Protein AF-A0A530QKL0-F1 (afdb_monomer_lite)

pLDDT: mean 91.64, std 7.94, range [62.78, 97.94]

Foldseek 3Di:
DDDVPCVVVLVVLLVVLQVVQCVVQNDVRDDPVSSVVRSD

Radius of gyration: 11.03 Å; chains: 1; bounding box: 21×22×28 Å

Secondary structure (DSSP, 8-state):
-PPTTTHHHHHHHHHHHHHHHHHHH-TTS--HHHHHHH--

Sequence (40 aa):
MPKIGIEPLRRKALIDATISAIGERGSLDVTMSEIAGRAG

Structure (mmCIF, N/CA/C/O backbone):
data_AF-A0A530QKL0-F1
#
_entry.id   AF-A0A530QKL0-F1
#
loop_
_atom_site.group_PDB
_atom_site.id
_atom_site.type_symbol
_atom_site.label_atom_id
_atom_site.label_alt_id
_atom_site.label_comp_id
_atom_site.label_asym_id
_atom_site.label_entity_id
_atom_site.label_seq_id
_atom_site.pdbx_PDB_ins_code
_atom_site.Cartn_x
_atom_site.Cartn_y
_atom_site.Cartn_z
_atom_site.occupancy
_atom_site.B_iso_or_equiv
_atom_site.auth_seq_id
_atom_site.auth_comp_id
_atom_site.auth_asym_id
_atom_site.auth_atom_id
_atom_site.pdbx_PDB_model_num
ATOM 1 N N . MET A 1 1 ? 8.066 -17.152 -11.378 1.00 62.78 1 MET A N 1
ATOM 2 C CA . MET A 1 1 ? 9.074 -16.076 -11.242 1.00 62.78 1 MET A CA 1
ATOM 3 C C . MET A 1 1 ? 8.787 -15.000 -12.285 1.00 62.78 1 MET A C 1
ATOM 5 O O . MET A 1 1 ? 8.431 -15.376 -13.400 1.00 62.78 1 MET A O 1
ATOM 9 N N . PRO A 1 2 ? 8.830 -13.700 -11.938 1.00 72.62 2 PRO A N 1
ATOM 10 C CA . PRO A 1 2 ? 8.592 -12.628 -12.904 1.00 72.62 2 PRO A CA 1
ATOM 11 C C . PRO A 1 2 ? 9.639 -12.672 -14.024 1.00 72.62 2 PRO A C 1
ATOM 13 O O . PRO A 1 2 ? 10.800 -12.994 -13.784 1.00 72.62 2 PRO A O 1
ATOM 16 N N . LYS A 1 3 ? 9.218 -12.377 -15.260 1.00 82.44 3 LYS A N 1
ATOM 17 C CA . LYS A 1 3 ? 10.134 -12.277 -16.404 1.00 82.44 3 LYS A CA 1
ATOM 18 C C . LYS A 1 3 ? 11.097 -11.105 -16.176 1.00 82.44 3 LYS A C 1
ATOM 20 O O . LYS A 1 3 ? 10.691 -10.088 -15.608 1.00 82.44 3 LYS A O 1
ATOM 25 N N . ILE A 1 4 ? 12.342 -11.234 -16.638 1.00 77.56 4 ILE A N 1
ATOM 26 C CA . ILE A 1 4 ? 13.328 -10.142 -16.625 1.00 77.56 4 ILE A CA 1
ATOM 27 C C . ILE A 1 4 ? 12.683 -8.903 -17.274 1.00 77.56 4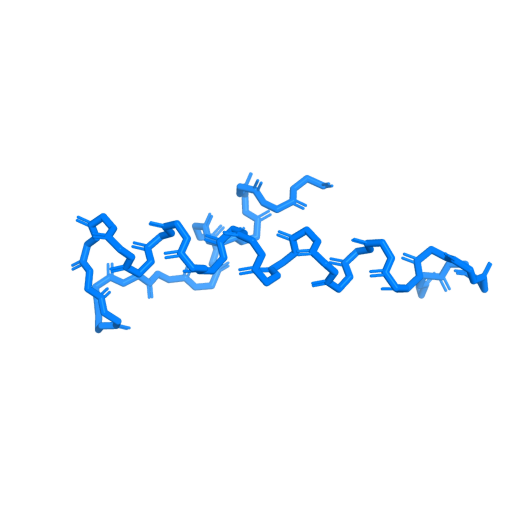 ILE A C 1
ATOM 29 O O . ILE A 1 4 ? 12.128 -8.997 -18.366 1.00 77.56 4 ILE A O 1
ATOM 33 N N . GLY A 1 5 ? 12.671 -7.776 -16.554 1.00 77.62 5 GLY A N 1
ATOM 34 C CA . GLY A 1 5 ? 12.024 -6.521 -16.970 1.00 77.62 5 GLY A CA 1
ATOM 35 C C . GLY A 1 5 ? 10.601 -6.279 -16.435 1.00 77.62 5 GLY A C 1
ATOM 36 O O . GLY A 1 5 ? 10.188 -5.128 -16.355 1.00 77.62 5 GLY A O 1
ATOM 37 N N . ILE A 1 6 ? 9.872 -7.311 -15.988 1.00 84.69 6 ILE A N 1
ATOM 38 C CA . ILE A 1 6 ? 8.535 -7.161 -15.366 1.00 84.69 6 ILE A CA 1
ATOM 39 C C . ILE A 1 6 ? 8.626 -6.914 -13.856 1.00 84.69 6 ILE A C 1
ATOM 41 O O . ILE A 1 6 ? 7.729 -6.302 -13.280 1.00 84.69 6 ILE A O 1
ATOM 45 N N . GLU A 1 7 ? 9.703 -7.357 -13.204 1.00 87.75 7 GLU A N 1
ATOM 46 C CA . GLU A 1 7 ? 9.894 -7.156 -11.762 1.00 87.75 7 GLU A CA 1
ATOM 47 C C . GLU A 1 7 ? 9.766 -5.681 -11.321 1.00 87.75 7 GLU A C 1
ATOM 49 O O . GLU A 1 7 ? 9.041 -5.440 -10.354 1.00 87.75 7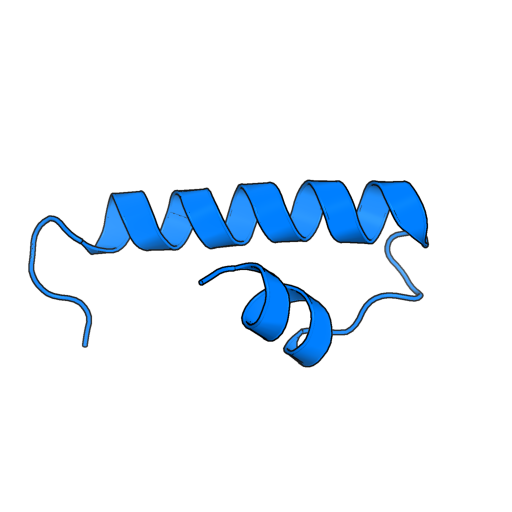 GLU A O 1
ATOM 54 N N . PRO A 1 8 ? 10.357 -4.683 -12.014 1.00 89.88 8 PRO A N 1
ATOM 55 C CA . PRO A 1 8 ? 10.213 -3.279 -11.625 1.00 89.88 8 PRO A CA 1
ATOM 56 C C . PRO A 1 8 ? 8.770 -2.774 -11.729 1.00 89.88 8 PRO A C 1
ATOM 58 O O . PRO A 1 8 ? 8.310 -2.053 -10.846 1.00 89.88 8 PRO A O 1
ATOM 61 N N . LEU A 1 9 ? 8.041 -3.183 -12.775 1.00 91.31 9 LEU A N 1
ATOM 62 C CA . LEU A 1 9 ? 6.641 -2.804 -12.971 1.00 91.31 9 LEU A CA 1
ATOM 63 C C . LEU A 1 9 ? 5.760 -3.398 -11.870 1.00 91.31 9 LEU A C 1
ATOM 65 O O . LEU A 1 9 ? 4.988 -2.681 -11.240 1.00 91.31 9 LEU A O 1
ATOM 69 N N . ARG A 1 10 ? 5.935 -4.693 -11.588 1.00 90.94 10 ARG A N 1
ATOM 70 C CA . ARG A 1 10 ? 5.204 -5.375 -10.516 1.00 90.94 10 ARG A CA 1
ATOM 71 C C . ARG A 1 10 ? 5.506 -4.782 -9.146 1.00 90.94 10 ARG A C 1
ATOM 73 O O . ARG A 1 10 ? 4.602 -4.609 -8.337 1.00 90.94 10 ARG A O 1
ATOM 80 N N . ARG A 1 11 ? 6.775 -4.451 -8.887 1.00 92.12 11 ARG A N 1
ATOM 81 C CA . ARG A 1 11 ? 7.186 -3.784 -7.649 1.00 92.12 11 ARG A CA 1
ATOM 82 C C . ARG A 1 11 ? 6.497 -2.430 -7.512 1.00 92.12 11 ARG A C 1
ATOM 84 O O . ARG A 1 11 ? 5.987 -2.136 -6.438 1.00 92.12 11 ARG A O 1
ATOM 91 N N . LYS A 1 12 ? 6.448 -1.635 -8.584 1.00 94.81 12 LYS A N 1
ATOM 92 C CA . LYS A 1 12 ? 5.767 -0.338 -8.572 1.00 94.81 12 LYS A CA 1
ATOM 93 C C . LYS A 1 12 ? 4.274 -0.486 -8.271 1.00 94.81 12 LYS A C 1
ATOM 95 O O . LYS A 1 12 ? 3.785 0.181 -7.370 1.00 94.81 12 LYS A O 1
ATOM 100 N N . ALA A 1 13 ? 3.588 -1.406 -8.947 1.00 95.62 13 ALA A N 1
ATOM 101 C CA . ALA A 1 13 ? 2.161 -1.635 -8.734 1.00 95.62 13 ALA A CA 1
ATOM 102 C C . ALA A 1 13 ? 1.840 -2.039 -7.281 1.00 95.62 13 ALA A C 1
ATOM 104 O O . ALA A 1 13 ? 0.894 -1.532 -6.682 1.00 95.62 13 ALA A O 1
ATOM 105 N N . LEU A 1 14 ? 2.686 -2.878 -6.670 1.00 95.88 14 LEU A N 1
ATOM 106 C CA . LEU A 1 14 ? 2.571 -3.235 -5.253 1.00 95.88 14 LEU A CA 1
ATOM 107 C C . LEU A 1 14 ? 2.801 -2.043 -4.316 1.00 95.88 14 LEU A C 1
ATOM 109 O O . LEU A 1 14 ? 2.085 -1.907 -3.325 1.00 95.88 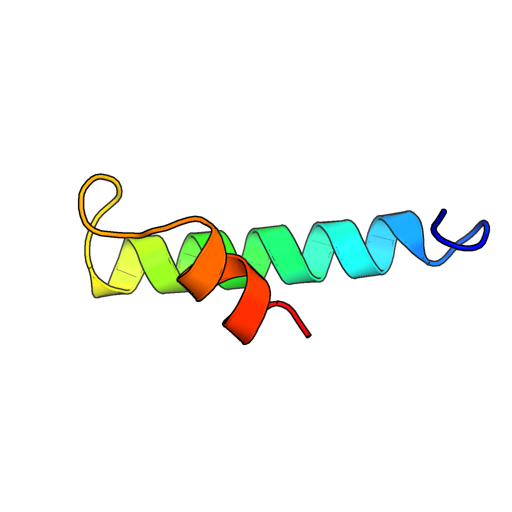14 LEU A O 1
ATOM 113 N N . ILE A 1 15 ? 3.779 -1.183 -4.611 1.00 96.81 15 ILE A N 1
ATOM 114 C CA . ILE A 1 15 ? 4.049 0.025 -3.818 1.00 96.81 15 ILE A CA 1
ATOM 115 C C . ILE A 1 15 ? 2.848 0.973 -3.878 1.00 96.81 15 ILE A C 1
ATOM 117 O O . ILE A 1 15 ? 2.353 1.387 -2.831 1.00 96.81 15 ILE A O 1
ATOM 121 N N . ASP A 1 16 ? 2.345 1.258 -5.078 1.00 97.81 16 ASP A N 1
ATOM 122 C CA . ASP A 1 16 ? 1.218 2.172 -5.281 1.00 97.81 16 ASP A CA 1
ATOM 123 C C . ASP A 1 16 ? -0.050 1.649 -4.575 1.00 97.81 16 ASP A C 1
ATOM 125 O O . ASP A 1 16 ? -0.712 2.389 -3.841 1.00 97.81 16 ASP A O 1
ATOM 129 N N . ALA A 1 17 ? -0.338 0.347 -4.697 1.00 97.75 17 ALA A N 1
ATOM 130 C CA . ALA A 1 17 ? -1.452 -0.300 -4.001 1.00 97.75 17 ALA A CA 1
ATOM 131 C C . ALA A 1 17 ? -1.304 -0.254 -2.471 1.00 97.75 17 ALA A C 1
ATOM 133 O O . ALA A 1 17 ? -2.288 -0.042 -1.762 1.00 97.75 17 ALA A O 1
ATOM 134 N N . THR A 1 18 ? -0.080 -0.416 -1.958 1.00 97.56 18 THR A N 1
ATOM 135 C CA . THR A 1 18 ? 0.208 -0.336 -0.519 1.00 97.56 18 THR A CA 1
ATOM 136 C C . THR A 1 18 ? -0.042 1.073 0.010 1.00 97.56 18 THR A C 1
ATOM 138 O O . THR A 1 18 ? -0.719 1.233 1.022 1.00 97.56 18 THR A O 1
ATOM 141 N N . ILE A 1 19 ? 0.461 2.099 -0.682 1.00 97.94 19 ILE A N 1
ATOM 142 C CA . ILE A 1 19 ? 0.289 3.501 -0.278 1.00 97.94 19 ILE A CA 1
ATOM 143 C C . ILE A 1 19 ? -1.197 3.868 -0.243 1.00 97.94 19 ILE A C 1
ATOM 145 O O . ILE A 1 19 ? -1.659 4.442 0.741 1.00 97.94 19 ILE A O 1
ATOM 149 N N . SER A 1 20 ? -1.955 3.499 -1.280 1.00 97.44 20 SER A N 1
ATOM 150 C CA . SER A 1 20 ? -3.402 3.740 -1.334 1.00 97.44 20 SER A CA 1
ATOM 151 C C . SER A 1 20 ? -4.147 3.013 -0.211 1.00 97.44 20 SER A C 1
ATOM 153 O O . SER A 1 20 ? -4.938 3.640 0.490 1.00 97.44 20 SER A O 1
ATOM 155 N N . ALA A 1 21 ? -3.864 1.726 0.018 1.00 96.88 21 ALA A N 1
ATOM 1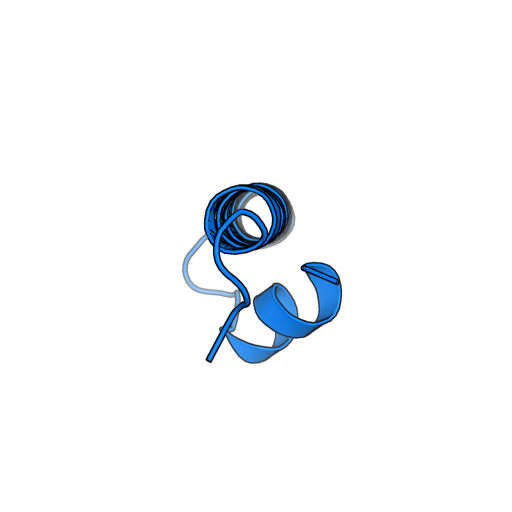56 C CA . ALA A 1 21 ? -4.528 0.958 1.069 1.00 96.88 21 ALA A CA 1
ATOM 157 C C . ALA A 1 21 ? -4.262 1.547 2.4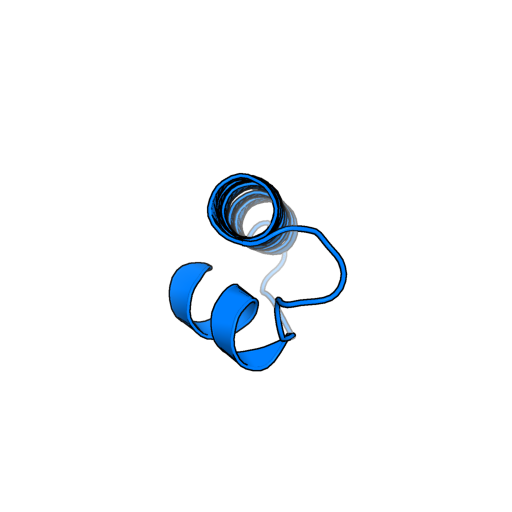64 1.00 96.88 21 ALA A C 1
ATOM 159 O O . ALA A 1 21 ? -5.196 1.745 3.242 1.00 96.88 21 ALA A O 1
ATOM 160 N N . ILE A 1 22 ? -3.001 1.881 2.763 1.00 97.00 22 ILE A N 1
ATOM 161 C CA . ILE A 1 22 ? -2.619 2.500 4.039 1.00 97.00 22 ILE A CA 1
ATOM 162 C C . ILE A 1 22 ? -3.257 3.885 4.186 1.00 97.00 22 ILE A C 1
ATOM 164 O O . ILE A 1 22 ? -3.715 4.220 5.273 1.00 97.00 22 ILE A O 1
ATOM 168 N N . GLY A 1 23 ? -3.315 4.685 3.119 1.00 97.06 23 GLY A N 1
ATOM 169 C CA . GLY A 1 23 ? -3.949 6.005 3.153 1.00 97.06 23 GLY A CA 1
ATOM 170 C C . GLY A 1 23 ? -5.454 5.956 3.433 1.00 97.06 23 GLY A C 1
ATOM 171 O O . GLY A 1 23 ? -5.981 6.855 4.080 1.00 97.06 23 GLY A O 1
ATOM 172 N N . GLU A 1 24 ? -6.143 4.904 2.984 1.00 96.19 24 GLU A N 1
ATOM 173 C CA . GLU A 1 24 ? -7.585 4.727 3.198 1.00 96.19 24 GLU A CA 1
ATOM 174 C C . GLU A 1 24 ? -7.941 4.196 4.589 1.00 96.19 24 GLU A C 1
ATOM 176 O O . GLU A 1 24 ? -8.965 4.591 5.146 1.00 96.19 24 GLU A O 1
ATOM 181 N N . ARG A 1 25 ? -7.151 3.256 5.123 1.00 95.06 25 ARG A N 1
ATOM 182 C CA . ARG A 1 25 ? -7.526 2.485 6.323 1.00 95.06 25 ARG A CA 1
ATOM 183 C C . ARG A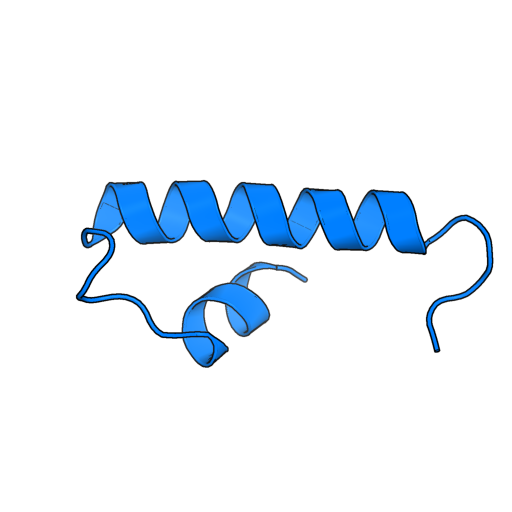 1 25 ? -6.542 2.573 7.482 1.00 95.06 25 ARG A C 1
ATOM 185 O O . ARG A 1 25 ? -6.908 2.225 8.593 1.00 95.06 25 ARG A O 1
ATOM 192 N N . GLY A 1 26 ? -5.327 3.061 7.257 1.00 94.50 26 GLY A N 1
ATOM 193 C CA . GLY A 1 26 ? -4.240 3.010 8.233 1.00 94.50 26 GLY A CA 1
ATOM 194 C C . GLY A 1 26 ? -3.411 1.729 8.119 1.00 94.50 26 GLY A C 1
ATOM 195 O O . GLY A 1 26 ? -3.847 0.714 7.584 1.00 94.50 26 GLY A O 1
ATOM 196 N N . SER A 1 27 ? -2.168 1.772 8.601 1.00 93.44 27 SER A N 1
ATOM 197 C CA . SER A 1 27 ? -1.187 0.698 8.374 1.00 93.44 27 SER A CA 1
ATOM 198 C C . SER A 1 27 ? -1.464 -0.599 9.135 1.00 93.44 27 SER A C 1
ATOM 200 O O . SER A 1 27 ? -0.961 -1.643 8.729 1.00 93.44 27 SER A O 1
ATOM 202 N N . LEU A 1 28 ? -2.240 -0.546 10.220 1.00 96.00 28 LEU A N 1
ATOM 203 C CA . LEU A 1 28 ? -2.570 -1.716 11.043 1.00 96.00 28 LEU A CA 1
ATOM 204 C C . LEU A 1 28 ? -3.841 -2.442 10.579 1.00 96.00 28 LEU A C 1
ATOM 206 O O . LEU A 1 28 ? -4.028 -3.603 10.929 1.00 96.00 28 LEU A O 1
ATOM 210 N N . ASP A 1 29 ? -4.671 -1.785 9.766 1.00 96.00 29 ASP A N 1
ATOM 211 C CA . ASP A 1 29 ? -5.995 -2.276 9.364 1.00 96.00 29 ASP A CA 1
ATOM 212 C C . ASP A 1 29 ? -6.030 -2.808 7.920 1.00 96.00 29 ASP A C 1
ATOM 214 O O . ASP A 1 29 ? -7.099 -3.105 7.381 1.00 96.00 29 ASP A O 1
ATOM 218 N N . VAL A 1 30 ? -4.866 -2.926 7.270 1.00 96.44 30 VAL A N 1
ATOM 219 C CA . VAL A 1 30 ? -4.735 -3.442 5.899 1.00 96.44 30 VAL A CA 1
ATOM 220 C C . VAL A 1 30 ? -4.047 -4.799 5.878 1.00 96.44 30 VAL A C 1
ATOM 222 O O . VAL A 1 30 ? -3.048 -5.027 6.559 1.00 96.44 30 VAL A O 1
ATOM 225 N N . THR A 1 31 ? -4.550 -5.706 5.044 1.00 96.62 31 THR A N 1
ATOM 226 C CA . THR A 1 31 ? -3.952 -7.033 4.858 1.00 96.62 31 THR A CA 1
ATOM 227 C C . THR A 1 31 ? -3.167 -7.142 3.552 1.00 96.62 31 THR A C 1
ATOM 229 O O . THR A 1 31 ? -3.447 -6.468 2.559 1.00 96.62 31 THR A O 1
ATOM 232 N N . MET A 1 32 ? -2.210 -8.074 3.508 1.00 95.12 32 MET A N 1
ATOM 233 C CA . MET A 1 32 ? -1.455 -8.365 2.282 1.00 95.12 32 MET A CA 1
ATOM 234 C C . MET A 1 32 ? -2.354 -8.840 1.134 1.00 95.12 32 MET A C 1
ATOM 236 O O . MET A 1 32 ? -2.089 -8.515 -0.021 1.00 95.12 32 MET A O 1
ATOM 240 N N . SER A 1 33 ? -3.423 -9.580 1.438 1.00 95.56 33 SER A N 1
ATOM 241 C CA . SER A 1 33 ? -4.383 -10.054 0.436 1.00 95.56 33 SER A CA 1
ATOM 242 C C . SER A 1 33 ? -5.143 -8.900 -0.221 1.00 95.56 33 SER A C 1
ATOM 244 O O . SER A 1 33 ? -5.339 -8.913 -1.434 1.00 95.56 33 SER A O 1
ATOM 246 N N . GLU A 1 34 ? -5.524 -7.877 0.550 1.00 94.56 34 GLU A N 1
ATOM 247 C CA . GLU A 1 34 ? -6.162 -6.671 0.010 1.00 94.56 34 GLU A CA 1
ATOM 248 C C . GLU A 1 34 ? -5.201 -5.871 -0.876 1.00 94.56 34 GLU A C 1
ATOM 250 O O . GLU A 1 34 ? -5.584 -5.452 -1.967 1.00 94.56 34 GLU A O 1
ATOM 255 N N . ILE A 1 35 ? -3.944 -5.706 -0.450 1.00 96.44 35 ILE A N 1
ATOM 256 C CA . ILE A 1 35 ? -2.916 -5.019 -1.246 1.00 96.44 35 ILE A CA 1
ATOM 257 C C . ILE A 1 35 ? -2.680 -5.769 -2.561 1.00 96.44 35 ILE A C 1
ATOM 259 O O . ILE A 1 35 ? -2.730 -5.171 -3.634 1.00 96.44 35 ILE A O 1
ATOM 263 N N . ALA A 1 36 ? -2.471 -7.086 -2.498 1.00 93.81 36 ALA A N 1
ATOM 264 C CA . ALA A 1 36 ? -2.219 -7.908 -3.676 1.00 93.81 36 ALA A CA 1
ATOM 265 C C . ALA A 1 36 ? -3.405 -7.910 -4.654 1.00 93.81 36 ALA A C 1
ATOM 267 O O . ALA A 1 36 ? -3.189 -7.872 -5.863 1.00 93.81 36 ALA A O 1
ATOM 268 N N . GLY A 1 37 ? -4.645 -7.898 -4.150 1.00 94.19 37 GLY A N 1
ATOM 269 C CA . GLY A 1 37 ? -5.848 -7.802 -4.981 1.00 94.19 37 GLY A CA 1
ATOM 270 C C . GLY A 1 37 ? -5.979 -6.471 -5.728 1.00 94.19 37 GLY A C 1
ATOM 271 O O . GLY A 1 37 ? -6.566 -6.432 -6.806 1.00 94.19 37 GLY A O 1
ATOM 272 N N . ARG A 1 38 ? -5.403 -5.389 -5.188 1.00 93.06 38 ARG A N 1
ATOM 273 C CA . ARG A 1 38 ? -5.371 -4.055 -5.815 1.00 93.06 38 ARG A CA 1
ATOM 274 C C . ARG A 1 38 ? -4.175 -3.856 -6.752 1.00 93.06 38 ARG A C 1
ATOM 276 O O . ARG A 1 38 ? -4.229 -3.003 -7.630 1.00 93.06 38 ARG A O 1
ATOM 283 N N . ALA A 1 39 ? -3.103 -4.622 -6.557 1.00 90.19 39 ALA A N 1
ATOM 284 C CA . ALA A 1 39 ? -1.810 -4.414 -7.204 1.00 90.19 39 ALA A CA 1
ATOM 285 C C . ALA A 1 39 ? -1.674 -4.977 -8.631 1.00 90.19 39 ALA A C 1
ATOM 287 O O . ALA A 1 39 ? -0.587 -4.832 -9.179 1.00 90.19 39 ALA A O 1
ATOM 288 N N . GLY A 1 40 ? -2.720 -5.603 -9.195 1.00 76.25 40 GLY A N 1
ATOM 289 C CA . GLY A 1 40 ? -2.829 -6.018 -10.612 1.00 76.25 40 GLY A CA 1
ATOM 290 C C . GLY A 1 40 ? -1.535 -6.448 -11.306 1.00 76.25 40 GLY A C 1
ATOM 291 O O . GLY A 1 40 ? -0.924 -5.584 -11.970 1.00 76.25 40 GLY A O 1
#